Protein AF-A0A519DCC6-F1 (afdb_monomer_lite)

Radius of gyration: 22.63 Å; chains: 1; bounding box: 74×45×43 Å

Structure (mmCIF, N/CA/C/O backbone):
data_AF-A0A519DCC6-F1
#
_entry.id   AF-A0A519DCC6-F1
#
loop_
_atom_site.group_PDB
_atom_site.id
_atom_site.type_symbol
_atom_site.label_atom_id
_atom_site.label_alt_id
_atom_site.label_comp_id
_atom_site.label_asym_id
_atom_site.label_entity_id
_atom_site.label_seq_id
_atom_site.pdbx_PDB_ins_code
_atom_site.Cartn_x
_atom_site.Cartn_y
_atom_site.Cartn_z
_atom_site.occupancy
_atom_site.B_iso_or_equiv
_atom_site.auth_seq_id
_atom_site.auth_comp_id
_atom_site.auth_asym_id
_atom_site.auth_atom_id
_atom_site.pdbx_PDB_model_num
ATOM 1 N N . MET A 1 1 ? -58.638 12.997 1.708 1.00 47.47 1 MET A N 1
ATOM 2 C CA . MET A 1 1 ? -57.398 12.571 2.396 1.00 47.47 1 MET A CA 1
ATOM 3 C C . MET A 1 1 ? -56.651 11.599 1.492 1.00 47.47 1 MET A C 1
ATOM 5 O O . MET A 1 1 ? -57.025 10.436 1.417 1.00 47.47 1 MET A O 1
ATOM 9 N N . ALA A 1 2 ? -55.673 12.087 0.727 1.00 41.91 2 ALA A N 1
ATOM 10 C CA . ALA A 1 2 ? -54.931 11.265 -0.225 1.00 41.91 2 ALA A CA 1
ATOM 11 C C . ALA A 1 2 ? -53.821 10.485 0.498 1.00 41.91 2 ALA A C 1
ATOM 13 O O . ALA A 1 2 ? -52.876 11.057 1.035 1.00 41.91 2 ALA A O 1
ATOM 14 N N . LYS A 1 3 ? -53.979 9.163 0.531 1.00 54.16 3 LYS A N 1
ATOM 15 C CA . LYS A 1 3 ? -53.053 8.178 1.093 1.00 54.16 3 LYS A CA 1
ATOM 16 C C . LYS A 1 3 ? -52.121 7.736 -0.040 1.00 54.16 3 LYS A C 1
ATOM 18 O O . LYS A 1 3 ? -52.527 6.903 -0.841 1.00 54.16 3 LYS A O 1
ATOM 23 N N . GLY A 1 4 ? -50.921 8.316 -0.166 1.00 55.09 4 GLY A N 1
ATOM 24 C CA . GLY A 1 4 ? -50.114 8.030 -1.364 1.00 55.09 4 GLY A CA 1
ATOM 25 C C . GLY A 1 4 ? -48.662 8.502 -1.457 1.00 55.09 4 GLY A C 1
ATOM 26 O O . GLY A 1 4 ? -48.127 8.445 -2.554 1.00 55.09 4 GLY A O 1
ATOM 27 N N . GLN A 1 5 ? -47.990 8.926 -0.384 1.00 56.53 5 GLN A N 1
ATOM 28 C CA . GLN A 1 5 ? -46.549 9.236 -0.448 1.00 56.53 5 GLN A CA 1
ATOM 29 C C . GLN A 1 5 ? -45.813 8.617 0.743 1.00 56.53 5 GLN A C 1
ATOM 31 O O . GLN A 1 5 ? -45.566 9.262 1.756 1.00 56.53 5 GLN A O 1
ATOM 36 N N . ARG A 1 6 ? -45.494 7.323 0.651 1.00 59.22 6 ARG A N 1
ATOM 37 C CA . ARG A 1 6 ? -44.586 6.659 1.597 1.00 59.22 6 ARG A CA 1
ATOM 38 C C . ARG A 1 6 ? -43.181 6.670 1.007 1.00 59.22 6 ARG A C 1
ATOM 40 O O . ARG A 1 6 ? -42.873 5.781 0.235 1.00 59.22 6 ARG A O 1
ATOM 47 N N . SER A 1 7 ? -42.396 7.699 1.328 1.00 61.34 7 SER A N 1
ATOM 48 C CA . SER A 1 7 ? -40.928 7.683 1.503 1.00 61.34 7 SER A CA 1
ATOM 49 C C . SER A 1 7 ? -40.141 6.513 0.866 1.00 61.34 7 SER A C 1
ATOM 51 O O . SER A 1 7 ? -39.504 5.740 1.582 1.00 61.34 7 SER A O 1
ATOM 53 N N . ILE A 1 8 ? -40.162 6.365 -0.463 1.00 60.41 8 ILE A N 1
ATOM 54 C CA . ILE A 1 8 ? -39.483 5.251 -1.165 1.00 60.41 8 ILE A CA 1
ATOM 55 C C . ILE A 1 8 ? -37.954 5.471 -1.242 1.00 60.41 8 ILE A C 1
ATOM 57 O O . ILE A 1 8 ? -37.214 4.622 -1.716 1.00 60.41 8 ILE A O 1
ATOM 61 N N . GLU A 1 9 ? -37.438 6.582 -0.720 1.00 68.38 9 GLU A N 1
ATOM 62 C CA . GLU A 1 9 ? -36.062 7.027 -0.954 1.00 68.38 9 GLU A CA 1
ATOM 63 C C . GLU A 1 9 ? -35.261 7.155 0.348 1.00 68.38 9 GLU A C 1
ATOM 65 O O . GLU A 1 9 ? -34.644 8.174 0.643 1.00 68.38 9 GLU A O 1
ATOM 70 N N . ARG A 1 10 ? -35.281 6.125 1.197 1.00 73.88 10 ARG A N 1
ATOM 71 C CA . ARG A 1 10 ? -34.258 6.004 2.24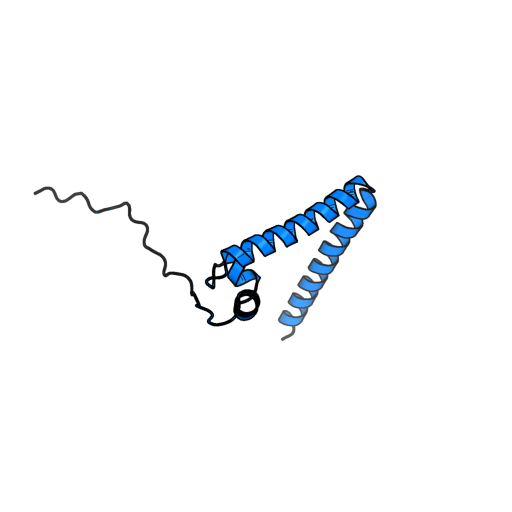2 1.00 73.88 10 ARG A CA 1
ATOM 72 C C . ARG A 1 10 ? -33.695 4.599 2.220 1.00 73.88 10 ARG A C 1
ATOM 74 O O . ARG A 1 10 ? -34.367 3.654 2.621 1.00 73.88 10 ARG A O 1
ATOM 81 N N . ILE A 1 11 ? -32.457 4.483 1.742 1.00 80.06 11 ILE A N 1
ATOM 82 C CA . ILE A 1 11 ? -31.693 3.240 1.831 1.00 80.06 11 ILE A CA 1
ATOM 83 C C . ILE A 1 11 ? -31.648 2.845 3.316 1.00 80.06 11 ILE A C 1
ATOM 85 O O . ILE A 1 11 ? -31.281 3.686 4.148 1.00 80.06 11 ILE A O 1
ATOM 89 N N . PRO A 1 12 ? -32.055 1.615 3.679 1.00 78.88 12 PRO A N 1
ATOM 90 C CA . PRO A 1 12 ? -31.946 1.150 5.054 1.00 78.88 12 PRO A CA 1
ATOM 91 C C . PRO A 1 12 ? -30.481 1.233 5.492 1.00 78.88 12 PRO A C 1
ATOM 93 O O . PRO A 1 12 ? -29.584 0.758 4.795 1.00 78.88 12 PRO A O 1
ATOM 96 N N . ARG A 1 13 ? -30.227 1.889 6.630 1.00 81.56 13 ARG A N 1
ATOM 97 C CA . ARG A 1 13 ? -28.869 2.045 7.160 1.00 81.56 13 ARG A CA 1
ATOM 98 C C . ARG A 1 13 ? -28.360 0.662 7.570 1.00 81.56 13 ARG A C 1
ATOM 100 O O . ARG A 1 13 ? -28.999 0.008 8.389 1.00 81.56 13 ARG A O 1
ATOM 107 N N . ARG A 1 14 ? -27.225 0.233 7.013 1.00 81.75 14 ARG A N 1
ATOM 108 C CA . ARG A 1 14 ? -26.458 -0.886 7.575 1.00 81.75 14 ARG A CA 1
ATOM 109 C C . ARG A 1 14 ? -26.004 -0.496 8.984 1.00 81.75 14 ARG A C 1
ATOM 111 O O . ARG A 1 14 ? -25.774 0.689 9.244 1.00 81.75 14 ARG A O 1
ATOM 118 N N . GLU A 1 15 ? -25.884 -1.477 9.870 1.00 82.88 15 GLU A N 1
ATOM 119 C CA . GLU A 1 15 ? -25.211 -1.273 11.153 1.00 82.88 15 GLU A CA 1
ATOM 120 C C . GLU A 1 15 ? -23.782 -0.755 10.913 1.00 82.88 15 GLU A C 1
ATOM 122 O O . GLU A 1 15 ? -23.129 -1.191 9.953 1.00 82.88 15 GLU A O 1
ATOM 127 N N . PRO A 1 16 ? -23.324 0.230 11.706 1.00 77.06 16 PRO A N 1
ATOM 128 C CA . PRO A 1 16 ? -21.982 0.769 11.555 1.00 77.06 16 PRO A CA 1
ATOM 129 C C . PRO A 1 16 ? -20.938 -0.337 11.791 1.00 77.06 16 PRO A C 1
ATOM 131 O O . PRO A 1 16 ? -21.185 -1.232 12.601 1.00 77.06 16 PRO A O 1
ATOM 134 N N . PRO A 1 17 ? -19.791 -0.296 11.090 1.00 77.25 17 PRO A N 1
ATOM 135 C CA . PRO A 1 17 ? -18.656 -1.165 11.393 1.00 77.25 17 PRO A CA 1
ATOM 136 C C . PRO A 1 17 ? -18.190 -0.998 12.846 1.00 77.25 17 PRO A C 1
ATOM 138 O O . PRO A 1 17 ? -18.432 0.042 13.463 1.00 77.25 17 PRO A O 1
ATOM 141 N N . GLU A 1 18 ? -17.519 -2.015 13.387 1.00 81.00 18 GLU A N 1
ATOM 142 C CA . GLU A 1 18 ? -16.903 -1.931 14.714 1.00 81.00 18 GLU A CA 1
ATOM 143 C C . GLU A 1 18 ? -15.791 -0.871 14.700 1.00 81.00 18 GLU A C 1
ATOM 145 O O . GLU A 1 18 ? -14.888 -0.925 13.869 1.00 81.00 18 GLU A O 1
ATOM 150 N N . PHE A 1 19 ? -15.886 0.106 15.604 1.00 85.12 19 PHE A N 1
ATOM 151 C CA . PHE A 1 19 ? -14.922 1.195 15.754 1.00 85.12 19 PHE A CA 1
ATOM 152 C C . PHE A 1 19 ? -14.362 1.176 17.172 1.00 85.12 19 PHE A C 1
ATOM 154 O O . PHE A 1 19 ? -15.125 1.202 18.143 1.00 85.12 19 PHE A O 1
ATOM 161 N N . HIS A 1 20 ? -13.040 1.158 17.289 1.00 84.75 20 HIS A N 1
ATOM 162 C CA . HIS A 1 20 ? -12.324 1.146 18.554 1.00 84.75 20 HIS A CA 1
ATOM 163 C C . HIS A 1 20 ? -11.558 2.461 18.736 1.00 84.75 20 HIS A C 1
ATOM 165 O O . HIS A 1 20 ? -10.914 2.947 17.812 1.00 84.75 20 HIS A O 1
ATOM 171 N N . GLN A 1 21 ? -11.634 3.069 19.922 1.00 83.00 21 GLN A N 1
ATOM 172 C CA . GLN A 1 21 ? -10.793 4.220 20.254 1.00 83.00 21 GLN A CA 1
ATOM 173 C C . GLN A 1 21 ? -9.596 3.739 21.056 1.00 83.00 21 GLN A C 1
ATOM 175 O O . GLN A 1 21 ? -9.742 3.300 22.193 1.00 83.00 21 GLN A O 1
ATOM 180 N N . SER A 1 22 ? -8.413 3.853 20.463 1.00 81.56 22 SER A N 1
ATOM 181 C CA . SER A 1 22 ? -7.162 3.575 21.161 1.00 81.56 22 SER A CA 1
ATOM 182 C C . SER A 1 22 ? -6.775 4.738 22.076 1.00 81.56 22 SER A C 1
ATOM 184 O O . SER A 1 22 ? -6.685 5.881 21.626 1.00 81.56 22 SER A O 1
ATOM 186 N N . GLU A 1 23 ? -6.434 4.438 23.329 1.00 82.69 23 GLU A N 1
ATOM 187 C CA . GLU A 1 23 ? -5.746 5.381 24.228 1.00 82.69 23 GLU A CA 1
ATOM 188 C C . GLU A 1 23 ? -4.223 5.423 23.992 1.00 82.69 23 GLU A C 1
ATOM 190 O O . GLU A 1 23 ? -3.532 6.313 24.490 1.00 82.69 23 GLU A O 1
ATOM 195 N N . ALA A 1 24 ? -3.691 4.471 23.220 1.00 84.00 24 ALA A N 1
ATOM 196 C CA . ALA A 1 24 ? -2.275 4.369 22.891 1.00 84.00 24 ALA A CA 1
ATOM 197 C C . ALA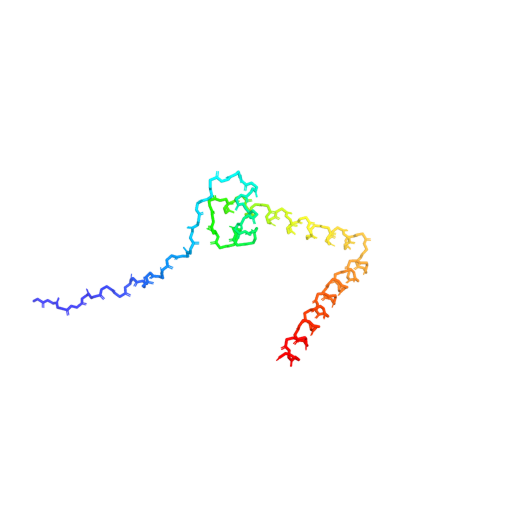 A 1 24 ? -1.814 5.424 21.868 1.00 84.00 24 ALA A C 1
ATOM 199 O O . ALA A 1 24 ? -2.611 6.134 21.256 1.00 84.00 24 ALA A O 1
ATOM 200 N N . SER A 1 25 ? -0.497 5.516 21.659 1.00 86.44 25 SER A N 1
ATOM 201 C CA . SER A 1 25 ? 0.098 6.435 20.676 1.00 86.44 25 SER A CA 1
ATOM 202 C C . SER A 1 25 ? -0.270 6.059 19.232 1.00 86.44 25 SER A C 1
ATOM 204 O O . SER A 1 25 ? -0.538 4.901 18.942 1.00 86.44 25 SER A O 1
ATOM 206 N N . MET A 1 26 ? -0.184 7.005 18.283 1.00 85.19 26 MET A N 1
ATOM 207 C CA . MET A 1 26 ? -0.580 6.803 16.872 1.00 85.19 26 MET A CA 1
ATOM 208 C C . MET A 1 26 ? -0.038 5.519 16.229 1.00 85.19 26 MET A C 1
ATOM 210 O O . MET A 1 26 ? -0.776 4.806 15.560 1.00 85.19 26 MET A O 1
ATOM 214 N N . ILE A 1 27 ? 1.250 5.220 16.407 1.00 85.69 27 ILE A N 1
ATOM 215 C CA . ILE A 1 27 ? 1.861 4.017 15.820 1.00 85.69 27 ILE A CA 1
ATOM 216 C C . ILE A 1 27 ? 1.343 2.751 16.511 1.00 85.69 27 ILE A C 1
ATOM 218 O O . ILE A 1 27 ? 1.083 1.751 15.851 1.00 85.69 27 ILE A O 1
ATOM 222 N N . GLU A 1 28 ? 1.181 2.807 17.827 1.00 86.44 28 GLU A N 1
ATOM 223 C CA . GLU A 1 28 ? 0.740 1.683 18.648 1.00 86.44 28 GLU A CA 1
ATOM 224 C C . GLU A 1 28 ? -0.723 1.333 18.360 1.00 86.44 28 GLU A C 1
ATOM 226 O O . GLU A 1 28 ? -1.009 0.181 18.052 1.00 86.44 28 GLU A O 1
ATOM 231 N N . GLY A 1 29 ? -1.608 2.333 18.282 1.00 84.38 29 GLY A N 1
ATOM 232 C CA . GLY A 1 29 ? -3.016 2.130 17.928 1.00 84.38 29 GLY A CA 1
ATOM 233 C C . GLY A 1 29 ? -3.230 1.614 16.499 1.00 84.38 29 GLY A C 1
ATOM 234 O O . GLY A 1 29 ? -4.186 0.894 16.235 1.00 84.38 29 GLY A O 1
ATOM 235 N N . VAL A 1 30 ? -2.323 1.916 15.560 1.00 86.69 30 VAL A N 1
ATOM 236 C CA . VAL A 1 30 ? -2.362 1.328 14.205 1.00 86.69 30 VAL A CA 1
ATOM 237 C C . VAL A 1 30 ? -1.912 -0.139 14.205 1.00 86.69 30 VAL A C 1
ATOM 239 O O . VAL A 1 30 ? -2.385 -0.934 13.391 1.00 86.69 30 VAL A O 1
ATOM 242 N N . ILE A 1 31 ? -0.977 -0.511 15.081 1.00 88.94 31 ILE A N 1
ATOM 243 C CA . ILE A 1 31 ? -0.464 -1.883 15.178 1.00 88.94 31 ILE A CA 1
ATOM 244 C C . ILE A 1 31 ? -1.454 -2.785 15.922 1.00 88.94 31 ILE A C 1
ATOM 246 O O . ILE A 1 31 ? -1.651 -3.919 15.490 1.00 88.94 31 ILE A O 1
ATOM 250 N N . GLU A 1 32 ? -2.072 -2.282 16.991 1.00 86.75 32 GLU A N 1
ATOM 251 C CA . GLU A 1 32 ? -2.998 -3.015 17.861 1.00 86.75 32 GLU A CA 1
ATOM 252 C C . GLU A 1 32 ? -4.210 -3.561 17.093 1.00 86.75 32 GLU A C 1
ATOM 254 O O . GLU A 1 32 ? -4.442 -4.770 17.084 1.00 86.75 32 GLU A O 1
ATOM 259 N N . ASP A 1 33 ? -4.907 -2.694 16.357 1.00 84.38 33 ASP A N 1
ATOM 260 C CA . ASP A 1 33 ? -6.095 -3.068 15.572 1.00 84.38 33 ASP A CA 1
ATOM 261 C C . ASP A 1 33 ? -5.736 -3.627 14.175 1.00 84.38 33 ASP A C 1
ATOM 263 O O . ASP A 1 33 ? -6.580 -4.148 13.435 1.00 84.38 33 ASP A O 1
ATOM 267 N N . GLY A 1 34 ? -4.448 -3.570 13.825 1.00 88.25 34 GLY A N 1
ATOM 268 C CA . GLY A 1 34 ? -3.877 -4.059 12.580 1.00 88.25 34 GLY A CA 1
ATOM 269 C C . GLY A 1 34 ? -3.841 -3.002 11.476 1.00 88.25 34 GLY A C 1
ATOM 270 O O . GLY A 1 34 ? -4.863 -2.467 11.053 1.00 88.25 34 GLY A O 1
ATOM 271 N N . PHE A 1 35 ? -2.648 -2.790 10.912 1.00 90.50 35 PHE A N 1
ATOM 272 C CA . PHE A 1 35 ? -2.377 -1.740 9.922 1.00 90.50 35 PHE A CA 1
ATOM 273 C C . PHE A 1 35 ? -3.377 -1.691 8.754 1.00 90.50 35 PHE A C 1
ATOM 275 O O . PHE A 1 35 ? -3.815 -0.612 8.366 1.00 90.50 35 PHE A O 1
ATOM 282 N N . LEU A 1 36 ? -3.751 -2.848 8.194 1.00 89.25 36 LEU A N 1
ATOM 283 C CA . LEU A 1 36 ? -4.689 -2.911 7.066 1.00 89.25 36 LEU A CA 1
ATOM 284 C C . LEU A 1 36 ? -6.141 -2.653 7.478 1.00 89.25 36 LEU A C 1
ATOM 286 O O . LEU A 1 36 ? -6.855 -2.001 6.723 1.00 89.25 36 LEU A O 1
ATOM 290 N N . ASN A 1 37 ? -6.561 -3.121 8.655 1.00 89.88 37 ASN A N 1
ATOM 291 C CA . ASN A 1 37 ? -7.916 -2.888 9.161 1.00 89.88 37 ASN A CA 1
ATOM 292 C C . ASN A 1 37 ? -8.111 -1.405 9.484 1.00 89.88 37 ASN A C 1
ATOM 294 O O . ASN A 1 37 ? -9.115 -0.810 9.109 1.00 89.88 37 ASN A O 1
ATOM 298 N N . VAL A 1 38 ? -7.112 -0.773 10.105 1.00 90.44 38 VAL A N 1
ATOM 299 C CA . VAL A 1 38 ? -7.152 0.666 10.387 1.00 90.44 38 VAL A CA 1
ATOM 300 C C . VAL A 1 38 ? -7.106 1.477 9.087 1.00 90.44 38 VAL A C 1
ATOM 302 O O . VAL A 1 38 ? -7.849 2.439 8.948 1.00 90.44 38 VAL A O 1
ATOM 305 N N . ALA A 1 39 ? -6.290 1.084 8.100 1.00 91.69 39 ALA A N 1
ATOM 306 C CA . ALA A 1 39 ? -6.169 1.825 6.839 1.00 91.69 39 ALA A CA 1
ATOM 307 C C . ALA A 1 39 ? -7.373 1.691 5.887 1.00 91.69 39 ALA A C 1
ATOM 309 O O . ALA A 1 39 ? -7.623 2.620 5.120 1.00 91.69 39 ALA A O 1
ATOM 310 N N . LEU A 1 40 ? -8.059 0.541 5.862 1.00 90.06 40 LEU A N 1
ATOM 311 C CA . LEU A 1 40 ? -9.119 0.249 4.884 1.00 90.06 40 LEU A CA 1
ATOM 312 C C . LEU A 1 40 ? -10.524 0.255 5.485 1.00 90.06 40 LEU A C 1
ATOM 314 O O . LEU A 1 40 ? -11.445 0.752 4.840 1.00 90.06 40 LEU A O 1
ATOM 318 N N . ASP A 1 41 ? -10.679 -0.283 6.693 1.00 90.88 41 ASP A N 1
ATOM 319 C CA . ASP A 1 41 ? -11.976 -0.409 7.363 1.00 90.88 41 ASP A CA 1
ATOM 320 C C . ASP A 1 41 ? -12.208 0.697 8.406 1.00 90.88 41 ASP A C 1
ATOM 322 O O . ASP A 1 41 ? -13.251 0.708 9.054 1.00 90.88 41 ASP A O 1
ATOM 326 N N . ASP A 1 42 ? -11.260 1.635 8.546 1.00 88.56 42 ASP A N 1
ATOM 327 C CA . ASP A 1 42 ? -11.308 2.750 9.505 1.00 88.56 42 ASP A CA 1
ATOM 328 C C . ASP A 1 42 ? -11.594 2.267 10.937 1.00 88.56 42 ASP A C 1
ATOM 330 O O . ASP A 1 42 ? -12.371 2.858 11.680 1.00 88.56 42 ASP A O 1
ATOM 334 N N . ALA A 1 43 ? -10.975 1.143 11.321 1.00 88.69 43 ALA A N 1
ATOM 335 C CA . ALA A 1 43 ? -11.254 0.454 12.583 1.00 88.69 43 ALA A CA 1
ATOM 336 C C . ALA A 1 43 ? -10.941 1.294 13.842 1.00 88.69 43 ALA A C 1
ATOM 338 O O . ALA A 1 43 ? -11.402 0.958 14.932 1.00 88.69 43 ALA A O 1
ATOM 339 N N . ASN A 1 44 ? -10.162 2.374 13.703 1.00 90.56 44 ASN A N 1
ATOM 340 C CA . ASN A 1 44 ? -9.710 3.236 14.795 1.00 90.56 44 ASN A CA 1
ATOM 341 C C . ASN A 1 44 ? -9.482 4.677 14.303 1.00 90.56 44 ASN A C 1
ATOM 343 O O . ASN A 1 44 ? -9.327 4.925 13.110 1.00 90.56 44 ASN A O 1
ATOM 347 N N . GLN A 1 45 ? -9.352 5.632 15.225 1.00 90.75 45 GLN A N 1
ATOM 348 C CA . GLN A 1 45 ? -9.133 7.065 14.974 1.00 90.75 45 GLN A CA 1
ATOM 349 C C . GLN A 1 45 ? -7.899 7.400 14.115 1.00 90.75 45 GLN A C 1
ATOM 351 O O . GLN A 1 45 ? -7.763 8.514 13.604 1.00 90.75 45 GLN A O 1
ATOM 356 N N . TYR A 1 46 ? -6.976 6.451 13.957 1.00 92.69 46 TYR A N 1
ATOM 357 C CA . TYR A 1 46 ? -5.766 6.612 13.157 1.00 92.69 46 TYR A CA 1
ATOM 358 C C . TYR A 1 46 ? -5.937 6.234 11.680 1.00 92.69 46 TYR A C 1
ATOM 360 O O . TYR A 1 46 ? -4.947 6.261 10.945 1.00 92.69 46 TYR A O 1
ATOM 368 N N . GLY A 1 47 ? -7.160 5.954 11.217 1.00 90.62 47 GLY A N 1
ATOM 369 C CA . GLY A 1 47 ? -7.463 5.605 9.826 1.00 90.62 47 GLY A CA 1
ATOM 370 C C . GLY A 1 47 ? -6.810 6.513 8.776 1.00 90.62 47 GLY A C 1
ATOM 371 O O . GLY A 1 47 ? -6.047 6.012 7.945 1.00 90.62 47 GLY A O 1
ATOM 372 N N . PRO A 1 48 ? -6.964 7.852 8.840 1.00 92.75 48 PRO A N 1
ATOM 373 C CA . PRO A 1 48 ? -6.337 8.762 7.876 1.00 92.75 48 PRO A CA 1
ATOM 374 C C . PRO A 1 48 ? -4.804 8.664 7.833 1.00 92.75 48 PRO A C 1
ATOM 376 O O . PRO A 1 48 ? -4.194 8.757 6.767 1.00 92.75 48 PRO A O 1
ATOM 379 N N . HIS A 1 49 ? -4.169 8.430 8.982 1.00 93.75 49 HIS A N 1
ATOM 380 C CA . HIS A 1 49 ? -2.717 8.281 9.075 1.00 93.75 49 HIS A CA 1
ATOM 381 C C . HIS A 1 49 ? -2.269 6.942 8.483 1.00 93.75 49 HIS A C 1
ATOM 383 O O . HIS A 1 49 ? -1.319 6.892 7.698 1.00 93.75 49 HIS A O 1
ATOM 389 N N . ALA A 1 50 ? -2.984 5.862 8.808 1.00 93.38 50 ALA A N 1
ATOM 390 C CA . ALA A 1 50 ? -2.741 4.537 8.253 1.00 93.38 50 ALA A CA 1
ATOM 391 C C . ALA A 1 50 ? -2.935 4.513 6.729 1.00 93.38 50 ALA A C 1
ATOM 393 O O . ALA A 1 50 ? -2.118 3.933 6.014 1.00 93.38 50 ALA A O 1
ATOM 394 N N . MET A 1 51 ? -3.938 5.230 6.217 1.00 95.19 51 MET A N 1
ATOM 395 C CA . MET A 1 51 ? -4.190 5.360 4.783 1.00 95.19 51 MET A CA 1
ATOM 396 C C . MET A 1 51 ? -3.036 6.065 4.056 1.00 95.19 51 MET A C 1
ATOM 398 O O . MET A 1 51 ? -2.584 5.587 3.015 1.00 95.19 51 MET A O 1
ATOM 402 N N . ILE A 1 52 ? -2.499 7.159 4.606 1.00 95.19 52 ILE A N 1
ATOM 403 C CA . ILE A 1 52 ? -1.344 7.857 4.013 1.00 95.19 52 ILE A CA 1
ATOM 404 C C . ILE A 1 52 ? -0.099 6.963 4.028 1.00 95.19 52 ILE A C 1
ATOM 406 O O . ILE A 1 52 ? 0.616 6.883 3.027 1.00 95.19 52 ILE A O 1
ATOM 410 N N . MET A 1 53 ? 0.147 6.249 5.129 1.00 94.12 53 MET A N 1
ATOM 411 C CA . MET A 1 53 ? 1.255 5.295 5.216 1.00 94.12 53 MET A CA 1
ATOM 412 C C . MET A 1 53 ? 1.116 4.168 4.183 1.00 94.12 53 MET A C 1
ATOM 414 O O . MET A 1 53 ? 2.099 3.804 3.534 1.00 94.12 53 MET A O 1
ATOM 418 N N . LEU A 1 54 ? -0.102 3.658 3.971 1.00 94.38 54 LEU A N 1
ATOM 419 C CA . LEU A 1 54 ? -0.386 2.637 2.964 1.00 94.38 54 LEU A CA 1
ATOM 420 C C . LEU A 1 54 ? -0.126 3.160 1.544 1.00 94.38 54 LEU A C 1
ATOM 422 O O . LEU A 1 54 ? 0.525 2.479 0.751 1.00 94.38 54 LEU A O 1
ATOM 426 N N . LEU A 1 55 ? -0.569 4.381 1.233 1.00 96.06 55 LEU A N 1
ATOM 427 C CA . LEU A 1 55 ? -0.292 5.029 -0.053 1.00 96.06 55 LEU A CA 1
ATOM 428 C C . LEU A 1 55 ? 1.211 5.227 -0.280 1.00 96.06 55 LEU A C 1
ATOM 430 O O . LEU A 1 55 ? 1.714 4.940 -1.368 1.00 96.06 55 LEU A O 1
ATOM 434 N N . GLY A 1 56 ? 1.949 5.662 0.743 1.00 97.06 56 GLY A N 1
ATOM 435 C CA . GLY A 1 56 ? 3.407 5.779 0.692 1.00 97.06 56 GLY A CA 1
ATOM 436 C C . GLY A 1 56 ? 4.077 4.442 0.377 1.00 97.06 56 GLY A C 1
ATOM 437 O O . GLY A 1 56 ? 4.886 4.349 -0.543 1.00 97.06 56 GLY A O 1
ATOM 438 N N . LEU A 1 57 ? 3.676 3.374 1.066 1.00 95.81 57 LEU A N 1
ATOM 439 C CA . LEU A 1 57 ? 4.218 2.038 0.832 1.00 95.81 57 LEU A CA 1
ATOM 440 C C . LEU A 1 57 ? 3.939 1.544 -0.596 1.00 95.81 57 LEU A C 1
ATOM 442 O O . LEU A 1 57 ? 4.858 1.134 -1.306 1.00 95.81 57 LEU A O 1
ATOM 446 N N . VAL A 1 58 ? 2.679 1.600 -1.036 1.00 95.50 58 VAL A N 1
ATOM 447 C CA . VAL A 1 58 ? 2.271 1.114 -2.364 1.00 95.50 58 VAL A CA 1
ATOM 448 C C . VAL A 1 58 ? 2.916 1.940 -3.477 1.00 95.50 58 VAL A C 1
ATOM 450 O O . VAL A 1 58 ? 3.362 1.377 -4.481 1.00 95.50 58 VAL A O 1
ATOM 453 N N . SER A 1 59 ? 3.016 3.258 -3.304 1.00 97.81 59 SER A N 1
ATOM 454 C CA . SER A 1 59 ? 3.655 4.138 -4.287 1.00 97.81 59 SER A CA 1
ATOM 455 C C . SER A 1 59 ? 5.153 3.874 -4.413 1.00 97.81 59 SER A C 1
ATOM 457 O O . SER A 1 59 ? 5.639 3.776 -5.536 1.00 97.81 59 SER A O 1
ATOM 459 N N . ILE A 1 60 ? 5.873 3.667 -3.304 1.00 97.69 60 ILE A N 1
ATOM 460 C CA . ILE A 1 60 ? 7.298 3.308 -3.330 1.00 97.69 60 ILE A CA 1
ATOM 461 C C . ILE A 1 60 ? 7.495 1.977 -4.054 1.00 97.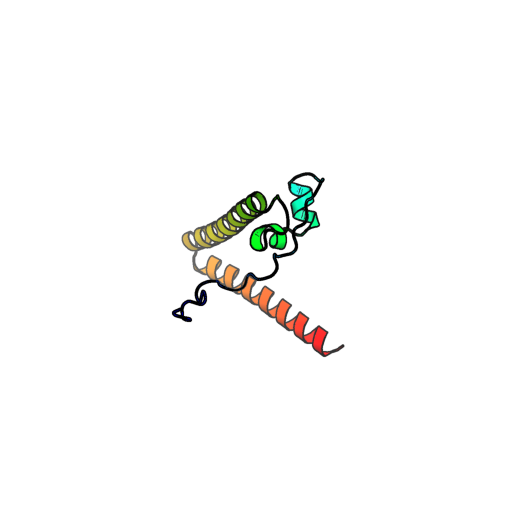69 60 ILE A C 1
ATOM 463 O O . ILE A 1 60 ? 8.323 1.892 -4.958 1.00 97.69 60 ILE A O 1
ATOM 467 N N . LEU A 1 61 ? 6.714 0.947 -3.713 1.00 95.50 61 LEU A N 1
ATOM 468 C CA . LEU A 1 61 ? 6.807 -0.357 -4.375 1.00 95.50 61 LEU A CA 1
ATOM 469 C C . LEU A 1 61 ? 6.544 -0.245 -5.880 1.00 95.50 61 LEU A C 1
ATOM 471 O O . LEU A 1 61 ? 7.300 -0.786 -6.687 1.00 95.50 61 LEU A O 1
ATOM 475 N N . THR A 1 62 ? 5.509 0.499 -6.263 1.00 94.38 62 THR A N 1
ATOM 476 C CA . THR A 1 62 ? 5.166 0.724 -7.672 1.00 94.38 62 THR A CA 1
ATOM 477 C C . THR A 1 62 ? 6.268 1.498 -8.392 1.00 94.38 62 THR A C 1
ATOM 479 O O . THR A 1 62 ? 6.707 1.097 -9.468 1.00 94.38 62 THR A O 1
ATOM 482 N N . GLY A 1 63 ? 6.764 2.575 -7.782 1.00 96.06 63 GLY A N 1
ATOM 483 C CA . GLY A 1 63 ? 7.848 3.393 -8.313 1.00 96.06 63 GLY A CA 1
ATOM 484 C C . GLY A 1 63 ? 9.140 2.600 -8.492 1.00 96.06 63 GLY A C 1
ATOM 485 O O . GLY A 1 63 ? 9.799 2.748 -9.515 1.00 96.06 63 GLY A O 1
ATOM 486 N N . LEU A 1 64 ? 9.471 1.700 -7.562 1.00 95.06 64 LEU A N 1
ATOM 487 C CA . LEU A 1 64 ? 10.621 0.802 -7.685 1.00 95.06 64 LEU A CA 1
ATOM 488 C C . LEU A 1 64 ? 10.467 -0.163 -8.861 1.00 95.06 64 LEU A C 1
ATOM 490 O O . LEU A 1 64 ? 11.409 -0.334 -9.630 1.00 95.06 64 LEU A O 1
ATOM 494 N N . VAL A 1 65 ? 9.290 -0.768 -9.034 1.00 93.50 65 VAL A N 1
ATOM 495 C CA . VAL A 1 65 ? 9.025 -1.667 -10.169 1.00 93.50 65 VAL A CA 1
ATOM 496 C C . VAL A 1 65 ? 9.156 -0.919 -11.494 1.00 93.50 65 VAL A C 1
ATOM 498 O O . VAL A 1 65 ? 9.824 -1.403 -12.407 1.00 93.50 65 VAL A O 1
ATOM 501 N N . LEU A 1 66 ? 8.574 0.278 -11.593 1.00 94.38 66 LEU A N 1
ATOM 502 C CA . LEU A 1 66 ? 8.679 1.112 -12.790 1.00 94.38 66 LEU A CA 1
ATOM 503 C C . LEU A 1 66 ? 10.117 1.586 -13.035 1.00 94.38 66 LEU A C 1
ATOM 505 O O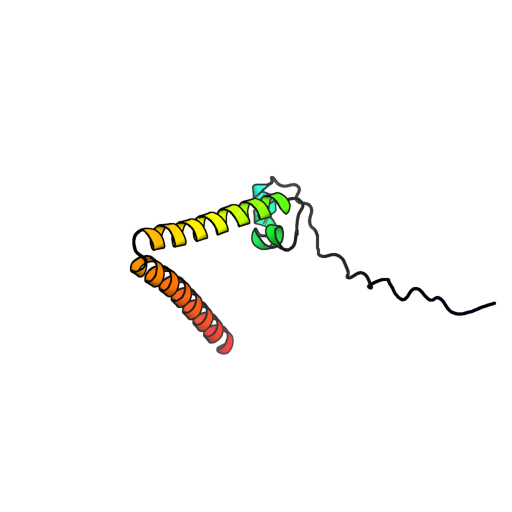 . LEU A 1 66 ? 10.595 1.518 -14.164 1.00 94.38 66 LEU A O 1
ATOM 509 N N . GLY A 1 67 ? 10.835 2.002 -11.991 1.00 95.94 67 GLY A N 1
ATOM 510 C CA . GLY A 1 67 ? 12.236 2.413 -12.084 1.00 95.94 67 GLY A CA 1
ATOM 511 C C . GLY A 1 67 ? 13.141 1.277 -12.559 1.00 95.94 67 GLY A C 1
ATOM 512 O O . GLY A 1 67 ? 13.956 1.466 -13.461 1.00 95.94 67 GLY A O 1
ATOM 513 N N . LEU A 1 68 ? 12.944 0.065 -12.032 1.00 94.44 68 LEU A N 1
ATOM 514 C CA . LEU A 1 68 ? 13.631 -1.129 -12.525 1.00 94.44 68 LEU A CA 1
ATOM 515 C C . LEU A 1 68 ? 13.262 -1.431 -13.979 1.00 94.44 68 LEU A C 1
ATOM 517 O O . LEU A 1 68 ? 14.147 -1.776 -14.758 1.00 94.44 68 LEU A O 1
ATOM 521 N N . ALA A 1 69 ? 11.995 -1.262 -14.365 1.00 93.62 69 ALA A N 1
ATOM 522 C CA . ALA A 1 69 ? 11.553 -1.484 -15.739 1.00 93.62 69 ALA A CA 1
ATOM 523 C C . ALA A 1 69 ? 12.191 -0.496 -16.727 1.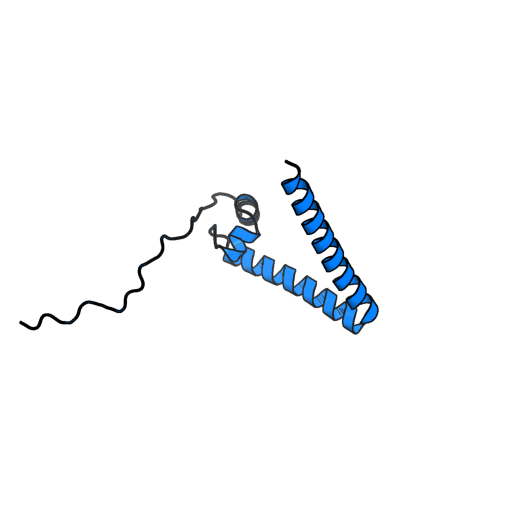00 93.62 69 ALA A C 1
ATOM 525 O O . ALA A 1 69 ? 12.521 -0.890 -17.844 1.00 93.62 69 ALA A O 1
ATOM 526 N N . MET A 1 70 ? 12.412 0.756 -16.311 1.00 95.25 70 MET A N 1
ATOM 527 C CA . MET A 1 70 ? 13.115 1.758 -17.117 1.00 95.25 70 MET A CA 1
ATOM 528 C C . MET A 1 70 ? 14.597 1.419 -17.313 1.00 95.25 70 MET A C 1
ATOM 530 O O . MET A 1 70 ? 15.130 1.659 -18.393 1.00 95.25 70 MET A O 1
ATOM 534 N N . ILE A 1 71 ? 15.264 0.859 -16.296 1.00 95.50 71 ILE A N 1
ATOM 535 C CA . ILE A 1 71 ? 16.676 0.450 -16.389 1.00 95.50 71 ILE A CA 1
ATOM 536 C C . ILE A 1 71 ? 16.813 -0.830 -17.220 1.00 95.50 71 ILE A C 1
ATOM 538 O O . ILE A 1 71 ? 17.661 -0.918 -18.106 1.00 95.50 71 ILE A O 1
ATOM 542 N N . ASN A 1 72 ? 15.999 -1.844 -16.918 1.00 95.94 72 ASN A N 1
ATOM 543 C CA . ASN A 1 72 ? 15.967 -3.100 -17.650 1.00 95.94 72 ASN A CA 1
ATOM 544 C C . ASN A 1 72 ? 14.590 -3.782 -17.511 1.00 95.94 72 ASN A C 1
ATOM 546 O O . ASN A 1 72 ? 14.278 -4.349 -16.454 1.00 95.94 72 ASN A O 1
ATOM 550 N N . PRO A 1 73 ? 13.788 -3.830 -18.588 1.00 92.44 73 PRO A N 1
ATOM 551 C CA . PRO A 1 73 ? 12.436 -4.376 -18.527 1.00 92.44 73 PRO A CA 1
ATOM 552 C C . PRO A 1 73 ? 12.406 -5.888 -18.268 1.00 92.44 73 PRO A C 1
ATOM 554 O O . PRO A 1 73 ? 11.454 -6.386 -17.668 1.00 92.44 73 PRO A O 1
ATOM 557 N N . ILE A 1 74 ? 13.446 -6.630 -18.668 1.00 93.94 74 ILE A N 1
ATOM 558 C CA . ILE A 1 74 ? 13.521 -8.084 -18.466 1.00 93.94 74 ILE A CA 1
ATOM 559 C C . ILE A 1 74 ? 13.696 -8.393 -16.979 1.00 93.94 74 ILE A C 1
ATOM 561 O O . ILE A 1 74 ? 13.005 -9.257 -16.442 1.00 93.94 74 ILE A O 1
ATOM 565 N N . ILE A 1 75 ? 14.582 -7.661 -16.297 1.00 91.44 75 ILE A N 1
ATOM 566 C CA . ILE A 1 75 ? 14.810 -7.838 -14.857 1.00 91.44 75 ILE A CA 1
ATOM 567 C C . ILE A 1 75 ? 13.526 -7.530 -14.084 1.00 91.44 75 ILE A C 1
ATOM 569 O O . ILE A 1 75 ? 13.120 -8.329 -13.240 1.00 91.44 75 ILE A O 1
ATOM 573 N N . ALA A 1 76 ? 12.853 -6.423 -14.408 1.00 92.31 76 ALA A N 1
ATOM 574 C CA . ALA A 1 76 ? 11.587 -6.068 -13.774 1.00 92.31 76 ALA A CA 1
ATOM 575 C C . ALA A 1 76 ? 10.526 -7.166 -13.963 1.00 92.31 76 ALA A C 1
ATOM 577 O O . ALA A 1 76 ? 9.932 -7.615 -12.984 1.00 92.31 76 ALA A O 1
ATOM 578 N N . ALA A 1 77 ? 10.350 -7.673 -15.187 1.00 92.00 77 ALA A N 1
ATOM 579 C CA . ALA A 1 77 ? 9.391 -8.739 -15.473 1.00 92.00 77 ALA A CA 1
ATOM 580 C C . ALA A 1 77 ? 9.692 -10.035 -14.699 1.00 92.00 77 ALA A C 1
ATOM 582 O O . ALA A 1 77 ? 8.777 -10.643 -14.141 1.00 92.00 77 ALA A O 1
ATOM 583 N N . VAL A 1 78 ? 10.964 -10.441 -14.618 1.00 93.12 78 VAL A N 1
ATOM 584 C CA . VAL A 1 78 ? 11.384 -11.638 -13.870 1.00 93.12 78 VAL A CA 1
ATOM 585 C C . VAL A 1 78 ? 11.129 -11.472 -12.373 1.00 93.12 78 VAL A C 1
ATOM 587 O O . VAL A 1 78 ? 10.590 -12.383 -11.744 1.00 93.12 78 VAL A O 1
ATOM 590 N N . VAL A 1 79 ? 11.466 -10.314 -11.799 1.00 91.31 79 VAL A N 1
ATOM 591 C CA . VAL A 1 79 ? 11.233 -10.025 -10.375 1.00 91.31 79 VAL A CA 1
ATOM 592 C C . VAL A 1 79 ? 9.737 -10.032 -10.062 1.00 91.31 79 VAL A C 1
ATOM 594 O O . VAL A 1 79 ? 9.310 -10.718 -9.131 1.00 91.31 79 VAL A O 1
ATOM 597 N N . THR A 1 80 ? 8.916 -9.343 -10.859 1.00 91.12 80 THR A N 1
ATOM 598 C CA . THR A 1 80 ? 7.461 -9.299 -10.654 1.00 91.12 80 THR A CA 1
ATOM 599 C C . THR A 1 80 ? 6.825 -10.683 -10.809 1.00 91.12 80 THR A C 1
ATOM 601 O O . THR A 1 80 ? 6.050 -11.101 -9.947 1.00 91.12 80 THR A O 1
ATOM 604 N N . ALA A 1 81 ? 7.186 -11.439 -11.850 1.00 93.00 81 ALA A N 1
ATOM 605 C CA . ALA A 1 81 ? 6.692 -12.801 -12.053 1.00 93.00 81 ALA A CA 1
ATOM 606 C C . ALA A 1 81 ? 7.140 -13.752 -10.931 1.00 93.00 81 ALA A C 1
ATOM 608 O O . ALA A 1 81 ? 6.355 -14.588 -10.483 1.00 93.00 81 ALA A O 1
ATOM 609 N N . GLY A 1 82 ? 8.368 -13.594 -10.428 1.00 92.75 82 GLY A N 1
ATOM 610 C CA . GLY A 1 82 ? 8.889 -14.345 -9.289 1.00 92.75 82 GLY A CA 1
ATOM 611 C C . GLY A 1 82 ? 8.090 -14.091 -8.010 1.00 92.75 82 GLY A C 1
ATOM 612 O O . GLY A 1 82 ? 7.661 -15.044 -7.359 1.00 92.75 82 GLY A O 1
ATOM 613 N N . ILE A 1 83 ? 7.812 -12.826 -7.680 1.00 91.31 83 ILE A N 1
ATOM 614 C CA . ILE A 1 83 ? 7.007 -12.450 -6.504 1.00 91.31 83 ILE A CA 1
ATOM 615 C C . ILE A 1 83 ? 5.584 -13.020 -6.604 1.00 91.31 83 ILE A C 1
ATOM 617 O O . ILE A 1 83 ? 5.079 -13.595 -5.633 1.00 91.31 83 ILE A O 1
ATOM 621 N N . ILE A 1 84 ? 4.949 -12.919 -7.777 1.00 92.50 84 ILE A N 1
ATOM 622 C CA . ILE A 1 84 ? 3.609 -13.479 -8.018 1.00 92.50 84 ILE A CA 1
ATOM 623 C C . ILE A 1 84 ? 3.640 -15.008 -7.906 1.00 92.50 84 ILE A C 1
ATOM 625 O O . ILE A 1 84 ? 2.789 -15.597 -7.239 1.00 92.50 84 ILE A O 1
ATOM 629 N N . GLY A 1 85 ? 4.642 -15.657 -8.500 1.00 91.06 85 GLY A N 1
ATOM 630 C CA . GLY A 1 85 ? 4.813 -17.107 -8.456 1.00 91.06 85 GLY A CA 1
ATOM 631 C C . GLY A 1 85 ? 5.021 -17.637 -7.037 1.00 91.06 85 GLY A C 1
ATOM 632 O O . GLY A 1 85 ? 4.352 -18.589 -6.635 1.00 91.06 85 GLY A O 1
ATOM 633 N N . ILE A 1 86 ? 5.885 -16.998 -6.241 1.00 91.75 86 ILE A N 1
ATOM 634 C CA . ILE A 1 86 ? 6.126 -17.362 -4.835 1.00 91.75 86 ILE A CA 1
ATOM 635 C C . ILE A 1 86 ? 4.845 -17.194 -4.012 1.00 91.75 86 ILE A C 1
ATOM 637 O O . ILE A 1 86 ? 4.456 -18.112 -3.285 1.00 91.75 86 ILE A O 1
ATOM 641 N N . SER A 1 87 ? 4.153 -16.063 -4.176 1.00 88.25 87 SER A N 1
ATOM 642 C CA . SER A 1 87 ? 2.864 -15.789 -3.527 1.00 88.25 87 SER A CA 1
ATOM 643 C C . SER A 1 87 ? 1.817 -16.856 -3.871 1.00 88.25 87 SER A C 1
ATOM 645 O O . SER A 1 87 ? 1.152 -17.401 -2.985 1.00 88.25 87 SER A O 1
ATOM 647 N N . PHE A 1 88 ? 1.718 -17.229 -5.150 1.00 90.19 88 PHE A N 1
ATOM 648 C CA . PHE A 1 88 ? 0.781 -18.237 -5.641 1.00 90.19 88 PHE A CA 1
ATOM 649 C C . PHE A 1 88 ? 1.109 -19.646 -5.127 1.00 90.19 88 PHE A C 1
ATOM 651 O O . PHE A 1 88 ? 0.223 -20.370 -4.665 1.00 90.19 88 PHE A O 1
ATOM 658 N N . ILE A 1 89 ? 2.385 -20.038 -5.133 1.00 90.00 89 ILE A N 1
ATOM 659 C CA . ILE A 1 89 ? 2.833 -21.325 -4.583 1.00 90.00 89 ILE A CA 1
ATOM 660 C C . ILE A 1 89 ? 2.556 -21.383 -3.078 1.00 90.00 89 ILE A C 1
ATOM 662 O O . ILE A 1 89 ? 2.035 -22.391 -2.592 1.00 90.00 89 ILE A O 1
ATOM 666 N N . GLY A 1 90 ? 2.856 -20.313 -2.336 1.00 87.94 90 GLY A N 1
ATOM 667 C CA . GLY A 1 90 ? 2.548 -20.203 -0.910 1.00 87.94 90 GLY A CA 1
ATOM 668 C C . GLY A 1 90 ? 1.057 -20.395 -0.630 1.00 87.94 90 GLY A C 1
ATOM 669 O O . GLY A 1 90 ? 0.680 -21.220 0.208 1.00 87.94 90 GLY A O 1
ATOM 670 N N . PHE A 1 91 ? 0.199 -19.724 -1.401 1.00 85.62 91 PHE A N 1
ATOM 671 C CA . PHE A 1 91 ? -1.254 -19.872 -1.323 1.00 85.62 91 PHE A CA 1
ATOM 672 C C . PHE A 1 91 ? -1.719 -21.312 -1.597 1.00 85.62 91 PHE A C 1
ATOM 674 O O . PHE A 1 91 ? -2.484 -21.890 -0.817 1.00 85.62 91 PHE A O 1
ATOM 681 N N . MET A 1 92 ? -1.205 -21.936 -2.659 1.00 86.56 92 MET A N 1
ATOM 682 C CA . MET A 1 92 ? -1.528 -23.319 -3.021 1.00 86.56 92 MET A CA 1
ATOM 683 C C . MET A 1 92 ? -1.072 -24.322 -1.952 1.00 86.56 92 MET A C 1
ATOM 685 O O . MET A 1 92 ? -1.802 -25.264 -1.628 1.00 86.56 92 MET A O 1
ATOM 689 N N . ARG A 1 93 ? 0.106 -24.118 -1.349 1.00 85.00 93 ARG A N 1
ATOM 690 C CA . ARG A 1 93 ? 0.593 -24.941 -0.228 1.00 85.00 93 ARG A CA 1
ATOM 691 C C . ARG A 1 93 ? -0.289 -24.780 1.009 1.00 85.00 93 ARG A C 1
ATOM 693 O O . ARG A 1 93 ? -0.602 -25.782 1.652 1.00 85.00 93 ARG A O 1
ATOM 700 N N . ARG A 1 94 ? -0.753 -23.559 1.302 1.00 81.88 94 ARG A N 1
ATOM 701 C CA . ARG A 1 94 ? -1.680 -23.282 2.411 1.00 81.88 94 ARG A CA 1
ATOM 702 C C . ARG A 1 94 ? -3.007 -24.022 2.224 1.00 81.88 94 ARG A C 1
ATOM 704 O O . ARG A 1 94 ? -3.426 -24.749 3.120 1.00 81.88 94 ARG A O 1
ATOM 711 N N . LYS A 1 95 ? -3.605 -23.945 1.028 1.00 75.38 95 LYS A N 1
ATOM 712 C CA . LYS A 1 95 ? -4.835 -24.682 0.665 1.00 75.38 95 LYS A CA 1
ATOM 713 C C . LYS A 1 95 ? -4.677 -26.203 0.790 1.00 75.38 95 LYS A C 1
ATOM 715 O O . LYS A 1 95 ? -5.596 -26.874 1.250 1.00 75.38 95 LYS A O 1
ATOM 720 N N . ARG A 1 96 ? -3.519 -26.760 0.410 1.00 73.19 96 ARG A N 1
ATOM 721 C CA . ARG A 1 96 ? -3.244 -28.205 0.536 1.00 73.19 96 ARG A CA 1
ATOM 722 C C . ARG A 1 96 ? -3.153 -28.677 1.989 1.00 73.19 96 ARG A C 1
ATOM 724 O O . ARG A 1 96 ? -3.570 -29.794 2.265 1.00 73.19 96 ARG A O 1
ATOM 731 N N . LYS A 1 97 ? -2.628 -27.853 2.902 1.00 69.81 97 LYS A N 1
ATOM 732 C CA . LYS A 1 97 ? -2.544 -28.196 4.332 1.00 69.81 97 LYS A CA 1
ATOM 733 C C . LYS A 1 97 ? -3.925 -28.199 4.997 1.00 69.81 97 LYS A C 1
ATOM 735 O O . LYS A 1 97 ? -4.212 -29.116 5.749 1.00 69.81 97 LYS A O 1
ATOM 740 N N . VAL A 1 98 ? -4.792 -27.244 4.645 1.00 69.69 98 VAL A N 1
ATOM 741 C CA . VAL A 1 98 ? -6.175 -27.158 5.163 1.00 69.69 98 VAL A CA 1
ATOM 742 C C . VAL A 1 98 ? -7.051 -28.332 4.709 1.00 69.69 98 VAL A C 1
ATOM 744 O O . VAL A 1 98 ? -7.932 -28.734 5.443 1.00 69.69 98 VAL A O 1
ATOM 747 N N . ARG A 1 99 ? -6.803 -28.925 3.531 1.00 65.31 99 ARG A N 1
ATOM 748 C CA . ARG A 1 99 ? -7.537 -30.123 3.063 1.00 65.31 99 ARG A CA 1
ATOM 749 C C . ARG A 1 99 ? -7.109 -31.445 3.713 1.00 65.31 99 ARG A C 1
ATOM 751 O O . ARG A 1 99 ? -7.747 -32.456 3.447 1.00 65.31 99 ARG A O 1
ATOM 758 N N . LYS A 1 100 ? -5.991 -31.475 4.444 1.00 58.19 100 LYS A N 1
ATOM 759 C CA . LYS A 1 100 ? -5.454 -32.692 5.085 1.00 58.19 100 LYS A CA 1
ATOM 760 C C . LYS A 1 100 ? -5.750 -32.770 6.591 1.00 58.19 100 LYS A C 1
ATOM 762 O O . LYS A 1 100 ? -5.285 -33.713 7.224 1.00 58.19 100 LYS A O 1
ATOM 767 N N . VAL A 1 101 ? -6.465 -31.788 7.134 1.00 54.28 101 VAL A N 1
ATOM 768 C CA . VAL A 1 101 ? -7.013 -31.761 8.499 1.00 54.28 101 VAL A CA 1
ATOM 769 C C . VAL A 1 101 ? -8.518 -31.927 8.373 1.00 54.28 101 VAL A C 1
ATOM 771 O O . VAL A 1 101 ? -9.081 -32.674 9.195 1.00 54.28 101 VAL A O 1
#

Sequence (101 aa):
MAKGQRSIERIPRREPPEFHQSEASMIEGVIEDGFLNVALDDANQYGPHAMIMLLGLVSILTGLVLGLAMINPIIAAVVTAGIIGISFIGFMRRKRKVRKV

pLDDT: mean 85.02, std 12.18, range [41.91, 97.81]

Secondary structure (DSSP, 8-state):
----------PPPPPPPP-B---S-HHHHHHHS-HHHHHHH--BTTHHHHHHHHHHHHHHHHHHHHHHHHH-HHHHHHHHHHHHHHHHHHHHHHHHHHTT-

Foldseek 3Di:
DDDDDDDPPDDPDDDQPAADEDPDD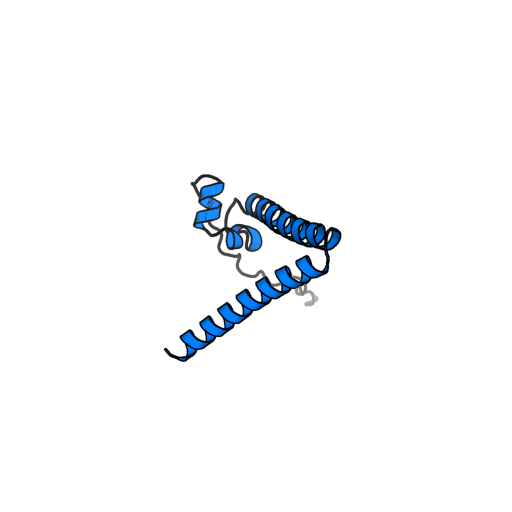LVVVCPVCDLCCCCPVVNYPNNVVSVVVVVVVVVVVVVVLVVVCVVPVVVSVVVVVVVVVVVVVVVVVVVVVVVVD